Protein AF-I0JH22-F1 (afdb_monomer)

Organism: Halobacill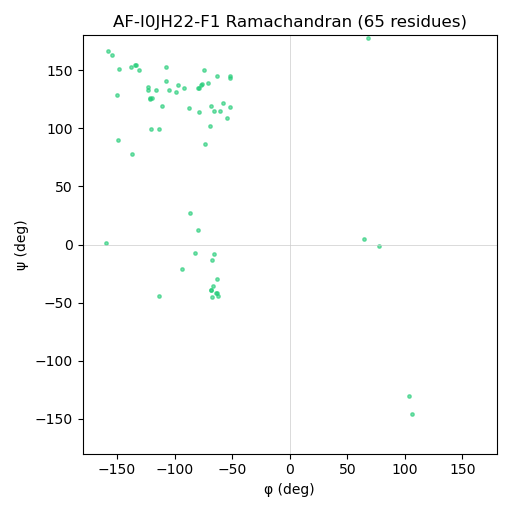us halophilus (strain ATCC 35676 / DSM 2266 / JCM 20832 / KCTC 3685 / LMG 17431 / NBRC 102448 / NCIMB 2269) (NCBI:txid866895)

Foldseek 3Di:
DQAAFADDDDDPVDDDAQFWKQKPPPGIGGNHYYDPVDDDHAGDGDDPDPVSDVVVDDDDIDMGTDD

InterPro domains:
  IPR010611 3D domain [PF06725] (12-66)
  IPR036908 RlpA-like domain superfamily [G3DSA:2.40.40.10] (10-61)
  IPR036908 RlpA-like domain superfamily [SSF50685] (12-48)
  IPR051933 Bacterial Resuscitation-promoting factor RpfB [PTHR39160] (11-66)
  IPR059180 YorM, 3D domain [cd14667] (11-66)

Solvent-accessible surface area (backbone atoms only — not comparable to full-atom values): 4346 Å² total; per-residue (Å²): 119,81,29,40,34,34,43,59,98,81,54,90,96,51,83,55,77,72,39,42,31,40,34,65,98,78,42,81,46,47,22,68,43,62,40,92,90,43,80,92,90,69,77,46,77,60,56,97,45,69,67,60,44,63,72,66,52,93,76,90,68,61,74,41,83,48,132

pLDDT: mean 73.35, std 16.13, range [33.34, 90.94]

Mean predicted aligned error: 7.18 Å

Radius of gyration: 11.59 Å; Cα contacts (8 Å, |Δi|>4): 112; chains: 1; bounding box: 21×24×31 Å

Secondary structure (DSSP, 8-state):
--------TT-TTS--TT-EEEETTTEEEE-----TT--SS------SSHHHHHHH-S----EEEE-

Nearest PDB structures (foldseek):
  1cr5-assembly2_B  TM=6.817E-01  e=9.092E-01  Saccharomyces cerevisiae
  1cr5-assembly3_C  TM=6.814E-01  e=1.032E+00  Saccharomyces cerevisiae
  1cr5-assembly1_A  TM=6.814E-01  e=1.099E+00  Saccharomyces cerevisiae
  7dg7-assembly1_A  TM=5.695E-01  e=4.143E+00  Methanopyrus kandleri AV19
  4fnq-assembly1_A  TM=3.549E-01  e=5.334E+00  Geobacillus stearothermophilus

Structure (mmCIF, N/CA/C/O backbone):
data_AF-I0JH22-F1
#
_entry.id   AF-I0JH22-F1
#
loop_
_atom_site.group_PDB
_atom_site.id
_atom_site.type_symbol
_atom_site.label_atom_id
_atom_site.label_alt_id
_atom_site.label_comp_id
_atom_site.label_asym_id
_atom_site.label_entity_id
_atom_site.label_seq_id
_atom_site.pdbx_PDB_ins_code
_atom_site.Cartn_x
_atom_site.Cartn_y
_atom_site.Cartn_z
_atom_site.occupancy
_atom_site.B_iso_or_equiv
_atom_site.auth_seq_id
_atom_site.auth_comp_id
_atom_site.auth_asym_id
_atom_site.auth_atom_id
_atom_site.pdbx_PDB_model_num
ATOM 1 N N . MET A 1 1 ? 9.220 5.661 0.400 1.00 35.91 1 MET A N 1
ATOM 2 C CA . MET A 1 1 ? 9.380 4.857 -0.830 1.00 35.91 1 MET A CA 1
ATOM 3 C C . MET A 1 1 ? 7.999 4.389 -1.228 1.00 35.91 1 MET A C 1
ATOM 5 O O . MET A 1 1 ? 7.248 4.048 -0.327 1.00 35.91 1 MET A O 1
ATOM 9 N N . VAL A 1 2 ? 7.619 4.486 -2.505 1.00 33.34 2 VAL A N 1
ATOM 10 C CA . VAL A 1 2 ? 6.271 4.096 -2.959 1.00 33.34 2 VAL A CA 1
ATOM 11 C C . VAL A 1 2 ? 6.007 2.679 -2.463 1.00 33.34 2 VAL A C 1
ATOM 13 O O . VAL A 1 2 ? 6.809 1.786 -2.727 1.00 33.34 2 VAL A O 1
ATOM 16 N N . GLY A 1 3 ? 4.978 2.517 -1.632 1.00 39.16 3 GLY A N 1
ATOM 17 C CA . GLY A 1 3 ? 4.712 1.257 -0.959 1.00 39.16 3 GLY A CA 1
ATOM 18 C C . GLY A 1 3 ? 4.475 0.168 -1.971 1.00 39.16 3 GLY A C 1
ATOM 19 O O . GLY A 1 3 ? 3.519 0.249 -2.737 1.00 39.16 3 GLY A O 1
ATOM 20 N N . GLY A 1 4 ? 5.382 -0.807 -1.990 1.00 42.50 4 GLY A N 1
ATOM 21 C CA . GLY A 1 4 ? 5.262 -1.981 -2.830 1.00 42.50 4 GLY A CA 1
ATOM 22 C C . GLY A 1 4 ? 3.916 -2.634 -2.563 1.00 42.50 4 GLY A C 1
ATOM 23 O O . GLY A 1 4 ? 3.687 -3.189 -1.495 1.00 42.50 4 GLY A O 1
ATOM 24 N N . CYS A 1 5 ? 3.007 -2.537 -3.528 1.00 47.44 5 CYS A N 1
ATOM 25 C CA . CYS A 1 5 ? 1.791 -3.328 -3.518 1.00 47.44 5 CYS A CA 1
ATOM 26 C C . CYS A 1 5 ? 2.191 -4.765 -3.888 1.00 47.44 5 CYS A C 1
ATOM 28 O O . CYS A 1 5 ? 2.184 -5.107 -5.063 1.00 47.44 5 CYS A O 1
ATOM 30 N N . TYR A 1 6 ? 2.600 -5.575 -2.910 1.00 52.62 6 TYR A N 1
ATOM 31 C CA . TYR A 1 6 ? 3.078 -6.947 -3.137 1.00 52.62 6 TYR A CA 1
ATOM 32 C C . TYR A 1 6 ? 1.961 -7.877 -3.604 1.00 52.62 6 TYR A C 1
ATOM 34 O O . TYR A 1 6 ? 1.048 -8.085 -2.813 1.00 52.62 6 TYR A O 1
ATOM 42 N N . TRP A 1 7 ? 2.045 -8.494 -4.794 1.00 54.22 7 TRP A N 1
ATOM 43 C CA . TRP A 1 7 ? 1.078 -9.523 -5.222 1.00 54.22 7 TRP A CA 1
ATOM 44 C C . TRP A 1 7 ? 1.633 -10.636 -6.144 1.00 54.22 7 TRP A C 1
ATOM 46 O O . TRP A 1 7 ? 2.598 -10.421 -6.862 1.00 54.22 7 TRP A O 1
ATOM 56 N N . ASP A 1 8 ? 1.027 -11.830 -6.050 1.00 48.88 8 ASP A N 1
ATOM 57 C CA . ASP A 1 8 ? 1.399 -13.153 -6.609 1.00 48.88 8 ASP A CA 1
ATOM 58 C C . ASP A 1 8 ? 1.696 -13.212 -8.131 1.00 48.88 8 ASP A C 1
ATOM 60 O O . ASP A 1 8 ? 1.052 -12.559 -8.948 1.00 48.88 8 ASP A O 1
ATOM 64 N N . ASN A 1 9 ? 2.654 -14.065 -8.507 1.00 46.25 9 ASN A N 1
ATOM 65 C CA . ASN A 1 9 ? 3.324 -14.162 -9.810 1.00 46.25 9 ASN A CA 1
ATOM 66 C C . ASN A 1 9 ? 2.589 -15.053 -10.842 1.00 46.25 9 ASN A C 1
ATOM 68 O O . ASN A 1 9 ? 3.237 -15.656 -11.698 1.00 46.25 9 ASN A O 1
ATOM 72 N N . GLY A 1 10 ? 1.259 -15.203 -10.767 1.00 47.66 10 GLY A N 1
ATOM 73 C CA . GLY A 1 10 ? 0.590 -16.218 -11.600 1.00 47.66 10 GLY A CA 1
ATOM 74 C C . GLY A 1 10 ? -0.907 -16.102 -11.876 1.00 47.66 10 GLY A C 1
ATOM 75 O O . GLY A 1 10 ? -1.431 -16.979 -12.560 1.00 47.66 10 GLY A O 1
ATOM 76 N N . ASN A 1 11 ? -1.613 -15.071 -11.399 1.00 58.44 11 ASN A N 1
ATOM 77 C CA . ASN A 1 11 ? -3.062 -14.950 -11.607 1.00 58.44 11 ASN A CA 1
ATOM 78 C C . ASN A 1 11 ? -3.423 -13.643 -12.354 1.00 58.44 11 ASN A C 1
ATOM 80 O O . ASN A 1 11 ? -3.044 -12.574 -11.885 1.00 58.44 11 ASN A O 1
ATOM 84 N N . PRO A 1 12 ? -4.147 -13.689 -13.493 1.00 54.12 12 PRO A N 1
ATOM 85 C CA . PRO A 1 12 ? -4.546 -12.498 -14.256 1.00 54.12 12 PRO A CA 1
ATOM 86 C C . PRO A 1 12 ? -5.557 -11.580 -13.543 1.00 54.12 12 PRO A C 1
ATOM 88 O O . PRO A 1 12 ? -5.718 -10.438 -13.959 1.00 54.12 12 PRO A O 1
ATOM 91 N N . ASP A 1 13 ?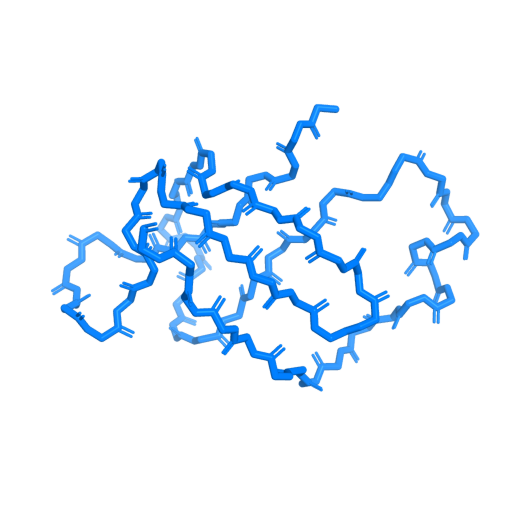 -6.192 -12.023 -12.452 1.00 61.19 13 ASP A N 1
ATOM 92 C CA . ASP A 1 13 ? -7.087 -11.195 -11.618 1.00 61.19 13 ASP A CA 1
ATOM 93 C C . ASP A 1 13 ? -6.330 -10.271 -10.634 1.00 61.19 13 ASP A C 1
ATOM 95 O O . ASP A 1 13 ? -6.907 -9.738 -9.677 1.00 61.19 13 ASP A O 1
ATOM 99 N N . VAL A 1 14 ? -5.017 -10.126 -10.820 1.00 67.81 14 VAL A N 1
ATOM 100 C CA . VAL A 1 14 ? -4.085 -9.452 -9.910 1.00 67.81 14 VAL A CA 1
ATOM 101 C C . VAL A 1 14 ? -3.634 -8.113 -10.484 1.00 67.81 14 VAL A C 1
ATOM 103 O O . VAL A 1 14 ? -3.584 -7.920 -11.694 1.00 67.81 14 VAL A O 1
ATOM 106 N N . ILE A 1 15 ? -3.284 -7.179 -9.594 1.00 71.31 15 ILE A N 1
ATOM 107 C CA . ILE A 1 15 ? -2.731 -5.878 -9.968 1.00 71.31 15 ILE A CA 1
ATOM 108 C C . ILE A 1 15 ? -1.358 -6.071 -10.626 1.00 71.31 15 ILE A C 1
ATOM 110 O O . ILE A 1 15 ? -0.432 -6.497 -9.933 1.00 71.31 15 ILE A O 1
ATOM 114 N N . PRO A 1 16 ? -1.180 -5.750 -11.924 1.00 72.00 16 PRO A N 1
ATOM 115 C CA . PRO A 1 16 ? 0.109 -5.920 -12.580 1.00 72.00 16 PRO A CA 1
ATOM 116 C C . PRO A 1 16 ? 1.177 -5.030 -11.944 1.00 72.00 16 PRO A C 1
ATOM 118 O O . PRO A 1 16 ? 0.903 -3.888 -11.563 1.00 72.00 16 PRO A O 1
ATOM 121 N N . LEU A 1 17 ? 2.419 -5.513 -11.884 1.00 75.12 17 LEU A N 1
ATOM 122 C CA . LEU A 1 17 ? 3.555 -4.663 -11.533 1.00 75.12 17 LEU A CA 1
ATOM 123 C C . LEU A 1 17 ? 3.589 -3.408 -12.412 1.00 75.12 17 LEU A C 1
ATOM 125 O O . LEU A 1 17 ? 3.304 -3.461 -13.607 1.00 75.12 17 LEU A O 1
ATOM 129 N N . ARG A 1 18 ? 3.994 -2.287 -11.812 1.00 74.31 18 ARG A N 1
ATOM 130 C CA . ARG A 1 18 ? 4.058 -0.946 -12.413 1.00 74.31 18 ARG A CA 1
ATOM 131 C C . ARG A 1 18 ? 2.711 -0.340 -12.818 1.00 74.31 18 ARG A C 1
ATOM 133 O O . ARG A 1 18 ? 2.714 0.759 -13.362 1.00 74.31 18 ARG A O 1
ATOM 140 N N . SER A 1 19 ? 1.583 -0.992 -12.533 1.00 77.69 19 SER A N 1
ATOM 141 C CA . SER A 1 19 ? 0.265 -0.378 -12.726 1.00 77.69 19 SER A CA 1
ATOM 142 C C . SER A 1 19 ? -0.039 0.662 -11.644 1.00 77.69 19 SER A C 1
ATOM 144 O O . SER A 1 19 ? 0.427 0.561 -10.501 1.00 77.69 19 SER A O 1
ATOM 146 N N . CYS A 1 20 ? -0.825 1.668 -12.025 1.00 83.00 20 CYS A N 1
ATOM 147 C CA . CYS A 1 20 ? -1.353 2.685 -11.129 1.00 83.00 20 CYS A CA 1
ATOM 148 C C . CYS A 1 20 ? -2.726 2.248 -10.615 1.00 83.00 20 CYS A C 1
ATOM 150 O O . CYS A 1 20 ? -3.594 1.818 -11.374 1.00 83.00 20 CYS A O 1
ATOM 152 N N . VAL A 1 21 ? -2.946 2.388 -9.313 1.00 85.62 21 VAL A N 1
ATOM 153 C CA . VAL A 1 21 ? -4.233 2.094 -8.685 1.00 85.62 21 VAL A CA 1
ATOM 154 C C . VAL A 1 21 ? -4.643 3.214 -7.745 1.00 85.62 21 VAL A C 1
ATOM 156 O O . VAL A 1 21 ? -3.811 3.932 -7.189 1.00 85.62 21 VAL A O 1
ATOM 159 N N . TRP A 1 22 ? -5.947 3.342 -7.537 1.00 88.44 22 TRP A N 1
ATOM 160 C CA . TRP A 1 22 ? -6.512 4.138 -6.459 1.00 88.44 22 TRP A CA 1
ATOM 161 C C . TRP A 1 22 ? -7.029 3.219 -5.356 1.00 88.44 22 TRP A C 1
ATOM 163 O O . TRP A 1 22 ? -7.748 2.255 -5.626 1.00 88.44 22 TRP A O 1
ATOM 173 N N . ILE A 1 23 ? -6.689 3.536 -4.112 1.00 88.44 23 ILE A N 1
ATOM 174 C CA . ILE A 1 23 ? -7.024 2.745 -2.931 1.00 88.44 23 ILE A CA 1
ATOM 175 C C . ILE A 1 23 ? -7.831 3.609 -1.969 1.00 88.44 23 ILE A C 1
ATOM 177 O O . ILE A 1 23 ? -7.407 4.696 -1.567 1.00 88.44 23 ILE A O 1
ATOM 181 N N . GLU A 1 24 ? -8.998 3.11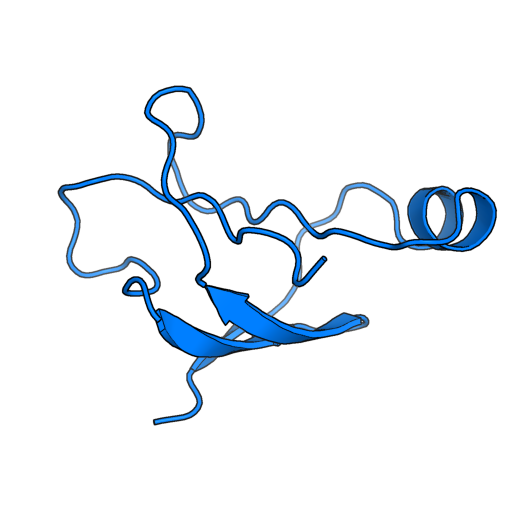1 -1.576 1.00 89.38 24 GLU A N 1
ATOM 182 C CA . GLU A 1 24 ? -9.904 3.813 -0.675 1.00 89.38 24 GLU A CA 1
ATOM 183 C C . GLU A 1 24 ? -9.232 4.147 0.666 1.00 89.38 24 GLU A C 1
ATOM 185 O O . GLU A 1 24 ? -8.742 3.278 1.388 1.00 89.38 24 GLU A O 1
ATOM 190 N N . GLY A 1 25 ? -9.203 5.442 0.992 1.00 87.94 25 GLY A N 1
ATOM 191 C CA . GLY A 1 25 ? -8.591 5.963 2.215 1.00 87.94 25 GLY A CA 1
ATOM 192 C C . GLY A 1 25 ? -7.061 6.067 2.199 1.00 87.94 25 GLY A C 1
ATOM 193 O O . GLY A 1 25 ? -6.506 6.514 3.196 1.00 87.94 25 GLY A O 1
ATOM 194 N N . TYR A 1 26 ? -6.387 5.672 1.113 1.00 88.12 26 TYR A N 1
ATOM 195 C CA . TYR A 1 26 ? -4.941 5.875 0.922 1.00 88.12 26 TYR A CA 1
ATOM 196 C C . TYR A 1 26 ? -4.657 6.847 -0.229 1.00 88.12 26 TYR A C 1
ATOM 198 O O . TYR A 1 26 ? -3.860 7.768 -0.080 1.00 88.12 26 TYR A O 1
ATOM 206 N N . GLY A 1 27 ? -5.356 6.691 -1.356 1.00 88.25 27 GLY A N 1
ATOM 207 C CA . GLY A 1 27 ? -5.154 7.489 -2.563 1.00 88.25 27 GLY A CA 1
ATOM 208 C C . GLY A 1 27 ? -4.437 6.707 -3.661 1.00 88.25 27 GLY A C 1
ATOM 209 O O . GLY A 1 27 ? -4.673 5.513 -3.832 1.00 88.25 27 GLY A O 1
ATOM 210 N N . TYR A 1 28 ? -3.602 7.396 -4.438 1.00 87.44 28 TYR A N 1
ATOM 211 C CA . TYR A 1 28 ? -2.893 6.813 -5.576 1.00 87.44 28 TYR A CA 1
ATOM 212 C C . TYR A 1 28 ? -1.679 5.997 -5.124 1.00 87.44 28 TYR A C 1
ATOM 214 O O . TYR A 1 28 ? -0.886 6.454 -4.300 1.00 87.44 28 TYR A O 1
ATOM 222 N N . ALA A 1 29 ? -1.515 4.810 -5.700 1.00 84.19 29 ALA A N 1
ATOM 223 C CA . ALA A 1 29 ? -0.378 3.931 -5.468 1.00 84.19 29 ALA A CA 1
ATOM 224 C C . ALA A 1 29 ? 0.099 3.308 -6.785 1.00 84.19 29 ALA A C 1
ATOM 226 O O . ALA A 1 29 ? -0.683 3.128 -7.717 1.00 84.19 29 ALA A O 1
ATOM 227 N N . VAL A 1 30 ? 1.385 2.960 -6.841 1.00 82.38 30 VAL A N 1
ATOM 228 C CA . VAL A 1 30 ? 1.979 2.213 -7.956 1.00 82.38 30 VAL A CA 1
ATOM 229 C C . VAL A 1 30 ? 2.454 0.869 -7.430 1.00 82.38 30 VAL A C 1
ATOM 231 O O . VAL A 1 30 ? 3.133 0.809 -6.401 1.00 82.38 30 VAL A O 1
ATOM 234 N N . ALA A 1 31 ? 2.125 -0.208 -8.138 1.00 78.81 31 ALA A N 1
ATOM 235 C CA . ALA A 1 31 ? 2.594 -1.541 -7.784 1.00 78.81 31 ALA A CA 1
ATOM 236 C C . ALA A 1 31 ? 4.109 -1.663 -8.019 1.00 78.81 31 ALA A C 1
ATOM 238 O O . ALA A 1 31 ? 4.569 -1.775 -9.153 1.00 78.81 31 ALA A O 1
ATOM 239 N N . GLY A 1 32 ? 4.893 -1.586 -6.942 1.00 73.62 32 GLY A N 1
ATOM 240 C CA . GLY A 1 32 ? 6.356 -1.541 -7.015 1.00 73.62 32 GLY A CA 1
ATOM 241 C C . GLY A 1 32 ? 7.079 -2.885 -6.901 1.00 73.62 32 GLY A C 1
ATOM 242 O O . GLY A 1 32 ? 8.231 -2.956 -7.317 1.00 73.62 32 GLY A O 1
ATOM 243 N N . ASP A 1 33 ? 6.449 -3.922 -6.339 1.00 65.62 33 ASP A N 1
ATOM 244 C CA . ASP A 1 33 ? 7.116 -5.196 -6.036 1.00 65.62 33 ASP A CA 1
ATOM 245 C C . ASP A 1 33 ? 6.119 -6.366 -5.910 1.00 65.62 33 ASP A C 1
ATOM 247 O O . ASP A 1 33 ? 4.914 -6.149 -5.804 1.00 65.62 33 ASP A O 1
ATOM 251 N N . THR A 1 34 ? 6.618 -7.603 -5.908 1.00 68.69 34 THR A N 1
ATOM 252 C CA . THR A 1 34 ? 5.865 -8.848 -5.666 1.00 68.69 34 THR A CA 1
ATOM 253 C C . THR A 1 34 ? 6.594 -9.702 -4.633 1.00 68.69 34 THR A C 1
ATOM 255 O O . THR A 1 34 ? 7.818 -9.672 -4.562 1.00 68.69 34 THR A O 1
ATOM 258 N N . GLY A 1 35 ? 5.880 -10.503 -3.842 1.00 59.69 35 GLY A N 1
ATOM 259 C CA . GLY A 1 35 ? 6.518 -11.374 -2.851 1.00 59.69 35 GLY A CA 1
ATOM 260 C C . GLY A 1 35 ? 5.724 -12.647 -2.595 1.00 59.69 35 GLY A C 1
ATOM 261 O O . GLY A 1 35 ? 4.543 -12.583 -2.268 1.00 59.69 35 GLY A O 1
ATOM 262 N N . GLY A 1 36 ? 6.381 -13.808 -2.678 1.00 55.56 36 GLY A N 1
ATOM 263 C CA . GLY A 1 36 ? 5.728 -15.125 -2.573 1.00 55.56 36 GLY A CA 1
ATOM 264 C C . GLY A 1 36 ? 5.116 -15.461 -1.203 1.00 55.56 36 GLY A C 1
ATOM 265 O O . GLY A 1 36 ? 4.413 -16.456 -1.070 1.00 55.56 36 GLY A O 1
ATOM 266 N N . ALA A 1 37 ? 5.359 -14.642 -0.174 1.00 57.75 37 ALA A N 1
ATOM 267 C CA . ALA A 1 37 ? 4.731 -14.790 1.143 1.00 57.75 37 ALA A CA 1
ATOM 268 C C . ALA A 1 37 ? 3.316 -14.177 1.217 1.00 57.75 37 ALA A C 1
ATOM 270 O O . ALA A 1 37 ? 2.629 -14.321 2.232 1.00 57.75 37 ALA A O 1
ATOM 271 N N . ILE A 1 38 ? 2.879 -13.473 0.168 1.00 55.38 38 ILE A N 1
ATOM 272 C CA . ILE A 1 38 ? 1.604 -12.760 0.111 1.00 55.38 38 ILE A CA 1
ATOM 273 C C . ILE A 1 38 ? 0.699 -13.440 -0.935 1.00 55.38 38 ILE A C 1
ATOM 275 O O . ILE A 1 38 ? 0.823 -13.219 -2.133 1.00 55.38 38 ILE A O 1
ATOM 279 N N . ASN A 1 39 ? -0.217 -14.285 -0.443 1.00 55.84 39 ASN A N 1
ATOM 280 C CA . ASN A 1 39 ? -1.181 -15.068 -1.233 1.00 55.84 39 ASN A CA 1
ATOM 281 C C . ASN A 1 39 ? -2.613 -14.502 -1.080 1.00 55.84 39 ASN A C 1
ATOM 283 O O . ASN A 1 39 ? -3.001 -14.119 0.028 1.00 55.84 39 ASN A O 1
ATOM 287 N N . GLY A 1 40 ? -3.421 -14.453 -2.154 1.00 62.38 40 GLY A N 1
ATOM 288 C CA . GLY A 1 40 ? -4.801 -13.909 -2.153 1.00 62.38 40 GLY A CA 1
ATOM 289 C C . GLY A 1 40 ? -5.038 -12.500 -2.759 1.00 62.38 40 GLY A C 1
ATOM 290 O O . GLY A 1 40 ? -4.697 -12.249 -3.905 1.00 62.38 40 GLY A O 1
ATOM 291 N N . LYS A 1 41 ? -5.731 -11.603 -2.031 1.00 69.75 41 LYS A N 1
ATOM 292 C CA . LYS A 1 41 ? -6.085 -10.216 -2.442 1.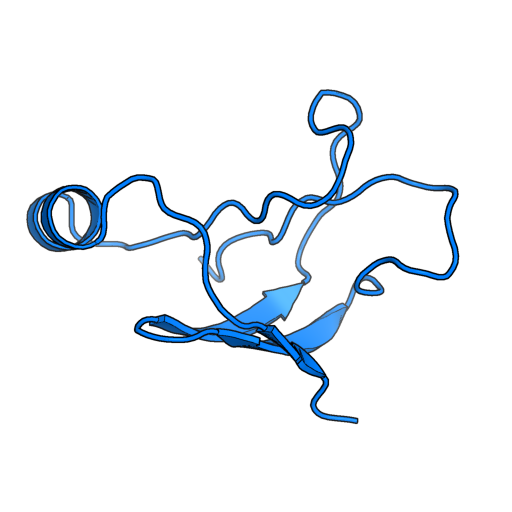00 69.75 41 LYS A CA 1
ATOM 293 C C . LYS A 1 41 ? -5.858 -9.225 -1.284 1.00 69.75 41 LYS A C 1
ATOM 295 O O . LYS A 1 41 ? -6.786 -8.865 -0.567 1.00 69.75 41 LYS A O 1
ATOM 300 N N . ARG A 1 42 ? -4.613 -8.843 -1.021 1.00 74.62 42 ARG A N 1
ATOM 301 C CA . ARG A 1 42 ? -4.149 -8.192 0.225 1.00 74.62 42 ARG A CA 1
ATOM 302 C C . ARG A 1 42 ? -2.958 -7.223 0.017 1.00 74.62 42 ARG A C 1
ATOM 304 O O . ARG A 1 42 ? -1.788 -7.554 0.114 1.00 74.62 42 ARG A O 1
ATOM 311 N N . ILE A 1 43 ? -3.229 -5.964 -0.251 1.00 75.88 43 ILE A N 1
ATOM 312 C CA . ILE A 1 43 ? -2.168 -4.987 -0.535 1.00 75.88 43 ILE A CA 1
ATOM 313 C C . ILE A 1 43 ? -1.457 -4.576 0.763 1.00 75.88 43 ILE A C 1
ATOM 315 O O . ILE A 1 43 ? -2.123 -4.370 1.779 1.00 75.88 43 ILE A O 1
ATOM 319 N N . ASP A 1 44 ? -0.127 -4.454 0.730 1.00 76.81 44 ASP A N 1
ATOM 320 C CA . ASP A 1 44 ? 0.624 -3.749 1.773 1.00 76.81 44 ASP A CA 1
ATOM 321 C C . ASP A 1 44 ? 0.906 -2.321 1.313 1.00 76.81 44 ASP A C 1
ATOM 323 O O . ASP A 1 44 ? 1.239 -2.083 0.151 1.00 76.81 44 ASP A O 1
ATOM 327 N N . LEU A 1 45 ? 0.732 -1.365 2.218 1.00 79.75 45 LEU A N 1
ATOM 328 C CA . LEU A 1 45 ? 0.842 0.055 1.912 1.00 79.75 45 LEU A CA 1
ATOM 329 C C . LEU A 1 45 ? 1.946 0.663 2.752 1.00 79.75 45 LEU A C 1
ATOM 331 O O . LEU A 1 45 ? 1.921 0.599 3.980 1.00 79.75 45 LEU A O 1
ATOM 335 N N . PHE A 1 46 ? 2.888 1.323 2.087 1.00 82.69 46 PHE A N 1
ATOM 336 C CA . PHE A 1 46 ? 3.861 2.141 2.790 1.00 82.69 46 PHE A CA 1
ATOM 337 C C . PHE A 1 46 ? 3.218 3.470 3.158 1.00 82.69 46 PHE A C 1
ATOM 339 O O . PHE A 1 46 ? 2.895 4.290 2.294 1.00 82.69 46 PHE A O 1
ATOM 346 N N . VAL A 1 47 ? 3.071 3.679 4.456 1.00 82.75 47 VAL A N 1
ATOM 347 C CA . VAL A 1 47 ? 2.708 4.958 5.049 1.00 82.75 47 VAL A CA 1
ATOM 348 C C . VAL A 1 47 ? 3.949 5.443 5.809 1.00 82.75 47 VAL A C 1
ATOM 350 O O . VAL A 1 47 ? 4.412 4.724 6.693 1.00 82.75 47 VAL A O 1
ATOM 353 N N . PRO A 1 48 ? 4.537 6.604 5.459 1.00 82.06 48 PRO A N 1
ATOM 354 C CA . PRO A 1 48 ? 5.777 7.074 6.083 1.00 82.06 48 PRO A CA 1
ATOM 355 C C . PRO A 1 48 ? 5.639 7.357 7.582 1.00 82.06 48 PRO A C 1
ATOM 357 O O . PRO A 1 48 ? 6.612 7.239 8.321 1.00 82.06 48 PRO A O 1
ATOM 360 N N . ASP A 1 49 ? 4.441 7.750 8.011 1.00 88.25 49 ASP A N 1
ATOM 361 C CA . ASP A 1 49 ? 4.145 8.098 9.392 1.00 88.25 49 ASP A CA 1
ATOM 362 C C . ASP A 1 49 ? 3.470 6.938 10.140 1.00 88.25 49 ASP A C 1
ATOM 364 O O . ASP A 1 49 ? 2.505 6.327 9.670 1.00 88.25 49 ASP A O 1
ATOM 368 N N . LYS A 1 50 ? 3.984 6.635 11.335 1.00 87.56 50 LYS A N 1
ATOM 369 C CA . LYS A 1 50 ? 3.522 5.499 12.140 1.00 87.56 50 LYS A CA 1
ATOM 370 C C . LYS A 1 50 ? 2.104 5.710 12.669 1.00 87.56 50 LYS A C 1
ATOM 372 O O . LYS A 1 50 ? 1.334 4.751 12.710 1.00 87.56 50 LYS A O 1
ATOM 377 N N . GLU A 1 51 ? 1.753 6.923 13.086 1.00 90.94 51 GLU A N 1
ATOM 378 C CA . GLU A 1 51 ? 0.416 7.215 13.615 1.00 90.94 51 GLU A CA 1
ATOM 379 C C . GLU A 1 51 ? -0.640 7.125 12.512 1.00 90.94 51 GLU A C 1
ATOM 381 O O . GLU A 1 51 ? -1.708 6.542 12.721 1.00 90.94 51 GLU A O 1
ATOM 386 N N . GLN A 1 52 ? -0.317 7.594 11.307 1.00 87.00 52 GLN A N 1
ATOM 387 C CA . GLN A 1 52 ? -1.148 7.426 10.116 1.00 87.00 52 GLN A CA 1
ATOM 388 C C . GLN A 1 52 ? -1.303 5.950 9.739 1.00 87.00 52 GLN A C 1
ATOM 390 O O . GLN A 1 52 ? -2.413 5.517 9.431 1.00 87.00 52 GLN A O 1
ATOM 395 N N . ALA A 1 53 ? -0.233 5.151 9.815 1.00 87.81 53 ALA A N 1
ATOM 396 C CA . ALA A 1 53 ? -0.302 3.713 9.552 1.00 87.81 53 ALA A CA 1
ATOM 397 C C . ALA A 1 53 ? -1.231 2.993 10.547 1.00 87.81 53 ALA A C 1
ATOM 399 O O . ALA A 1 53 ? -2.072 2.180 10.151 1.00 87.81 53 ALA A O 1
ATOM 400 N N . LEU A 1 54 ? -1.113 3.322 11.838 1.00 89.81 54 LEU A N 1
ATOM 401 C CA . LEU A 1 54 ? -1.975 2.784 12.894 1.00 89.81 54 LEU A CA 1
ATOM 402 C C . LEU A 1 54 ? -3.433 3.217 12.710 1.00 89.81 54 LEU A C 1
ATOM 404 O O . LEU A 1 54 ? -4.331 2.388 12.843 1.00 89.81 54 LEU A O 1
ATOM 408 N N . SER A 1 55 ? -3.658 4.482 12.351 1.00 90.94 55 SER A N 1
ATOM 409 C CA . SER A 1 55 ? -4.993 5.035 12.093 1.00 90.94 55 SER A CA 1
ATOM 410 C C . SER A 1 55 ? -5.647 4.420 10.856 1.00 90.94 55 SER A C 1
ATOM 412 O O . SER A 1 55 ? -6.859 4.205 10.833 1.00 90.94 55 SER A O 1
ATOM 414 N N . PHE A 1 56 ? -4.864 4.103 9.820 1.00 89.50 56 PHE A N 1
ATOM 415 C CA . PHE A 1 56 ? -5.373 3.423 8.633 1.00 89.50 56 PHE A CA 1
ATOM 4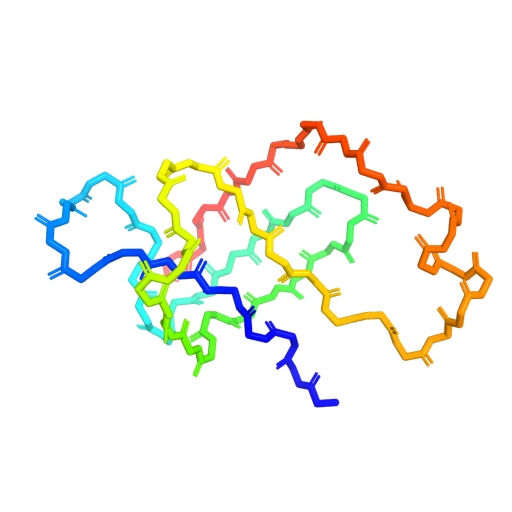16 C C . PHE A 1 56 ? -5.805 1.987 8.953 1.00 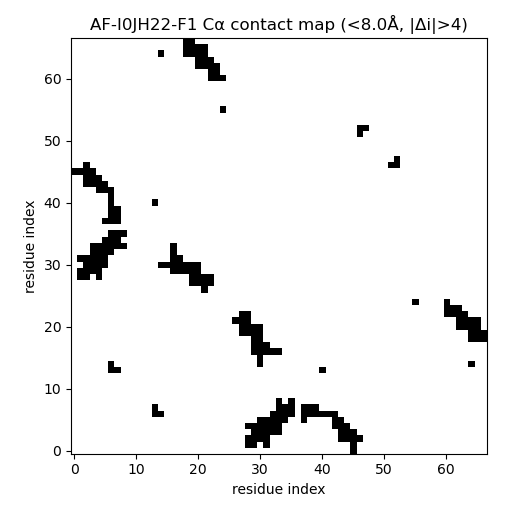89.50 56 PHE A C 1
ATOM 418 O O . PHE A 1 56 ? -6.898 1.577 8.543 1.00 89.50 56 PHE A O 1
ATOM 425 N N . GLY A 1 57 ? -4.969 1.265 9.708 1.00 89.69 57 GLY A N 1
ATOM 426 C CA . GLY A 1 57 ? -5.237 -0.077 10.215 1.00 89.69 57 GLY A CA 1
ATOM 427 C C . GLY A 1 57 ? -5.303 -1.168 9.138 1.00 89.69 57 GLY A C 1
ATOM 428 O O . GLY A 1 57 ? -5.191 -0.925 7.938 1.00 89.69 57 GLY A O 1
ATOM 429 N N . ARG A 1 58 ? -5.503 -2.418 9.572 1.00 89.75 58 ARG A N 1
ATOM 430 C CA . ARG A 1 58 ? -5.756 -3.550 8.664 1.00 89.75 58 ARG A CA 1
ATOM 431 C C . ARG A 1 58 ? -7.246 -3.641 8.378 1.00 89.75 58 ARG A C 1
ATOM 433 O O . ARG A 1 58 ? -8.028 -3.888 9.291 1.00 89.75 58 ARG A O 1
ATOM 440 N N . LYS A 1 59 ? -7.633 -3.479 7.117 1.00 88.94 59 LYS A N 1
ATO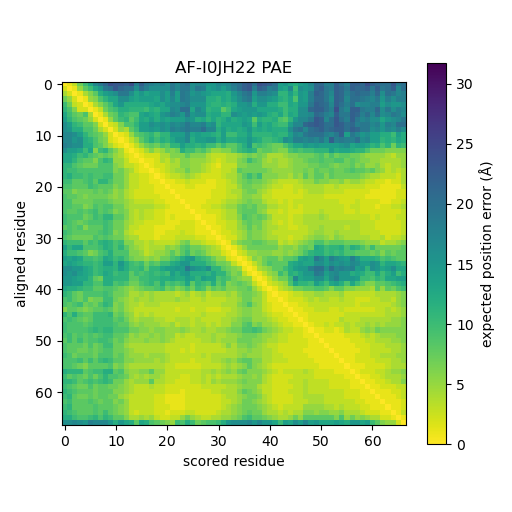M 441 C CA . LYS A 1 59 ? -9.035 -3.534 6.695 1.00 88.94 59 LYS A CA 1
ATOM 442 C C . LYS A 1 59 ? -9.155 -3.938 5.232 1.00 88.94 59 LYS A C 1
ATOM 444 O O . LYS A 1 59 ? -8.189 -3.862 4.477 1.00 88.94 59 LYS A O 1
ATOM 449 N N . GLN A 1 60 ? -10.351 -4.361 4.845 1.00 89.88 60 GLN A N 1
ATOM 450 C CA . GLN A 1 60 ? -10.696 -4.511 3.437 1.00 89.88 60 GLN A CA 1
ATOM 451 C C . GLN A 1 60 ? -11.034 -3.132 2.870 1.00 89.88 60 GLN A C 1
ATOM 453 O O . GLN A 1 60 ? -11.742 -2.357 3.511 1.00 89.88 60 GLN A O 1
ATOM 458 N N . VAL A 1 61 ? -10.508 -2.831 1.688 1.00 89.12 61 VAL A N 1
ATOM 459 C CA . VAL A 1 61 ? -10.700 -1.550 0.999 1.00 89.12 61 VAL A CA 1
ATOM 460 C C . VAL A 1 61 ? -11.033 -1.795 -0.461 1.00 89.12 61 VAL A C 1
ATOM 462 O O . VAL A 1 61 ? -10.651 -2.823 -1.029 1.00 89.12 61 VAL A O 1
ATOM 465 N N . LYS A 1 62 ? -11.721 -0.839 -1.085 1.00 89.38 62 LYS A N 1
ATOM 466 C CA . LYS A 1 62 ? -11.898 -0.847 -2.537 1.00 89.38 62 LYS A CA 1
ATOM 467 C C . LYS A 1 62 ? -10.627 -0.378 -3.232 1.00 89.38 62 LYS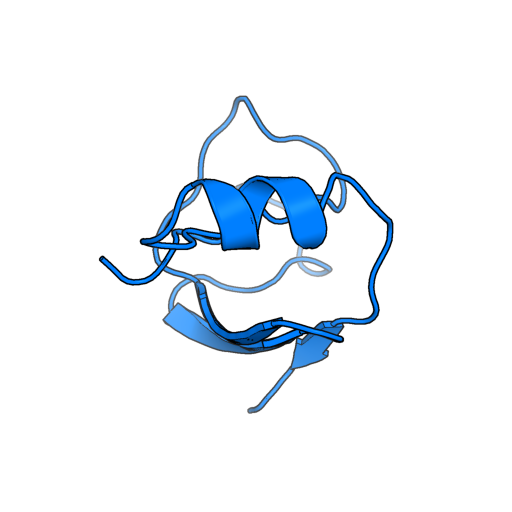 A C 1
ATOM 469 O O . LYS A 1 62 ? -10.018 0.617 -2.841 1.00 89.38 62 LYS A O 1
ATOM 474 N N . VAL A 1 63 ? -10.280 -1.083 -4.3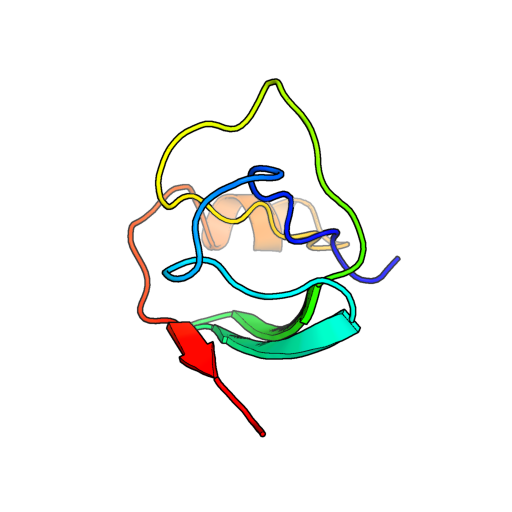02 1.00 86.06 63 VAL A N 1
ATOM 475 C CA . VAL A 1 63 ? -9.145 -0.775 -5.171 1.00 86.06 63 VAL A CA 1
ATOM 476 C C . VAL A 1 63 ? -9.673 -0.603 -6.583 1.00 86.06 63 VAL A C 1
ATOM 478 O O . VAL A 1 63 ? -10.523 -1.377 -7.025 1.00 86.06 63 VAL A O 1
ATOM 481 N N . LYS A 1 64 ? -9.201 0.431 -7.273 1.00 86.62 64 LYS A N 1
ATOM 482 C CA . LYS A 1 64 ? -9.556 0.718 -8.661 1.00 86.62 64 LYS A CA 1
ATOM 483 C C . LYS A 1 64 ? -8.297 0.774 -9.503 1.00 86.62 64 LYS A C 1
ATOM 485 O O . LYS A 1 64 ? -7.345 1.448 -9.120 1.00 86.62 64 LYS A O 1
ATOM 490 N N . PHE A 1 65 ? -8.332 0.101 -10.643 1.00 82.31 65 PHE A N 1
ATOM 491 C CA . PHE A 1 65 ? -7.320 0.241 -11.677 1.00 82.31 65 PHE A CA 1
ATOM 492 C C . PHE A 1 65 ? -7.440 1.600 -12.349 1.00 82.31 65 PHE A C 1
ATOM 494 O O . PHE A 1 65 ? -8.546 2.102 -12.561 1.00 82.31 65 PHE A O 1
ATOM 501 N N . LEU A 1 66 ? -6.289 2.197 -12.614 1.00 78.62 66 LEU A N 1
ATOM 502 C CA . LEU A 1 66 ? -6.151 3.418 -13.380 1.00 78.62 66 LEU A CA 1
ATOM 503 C C . LEU A 1 66 ? -5.272 3.022 -14.560 1.00 78.62 66 LEU A C 1
ATOM 505 O O . LEU A 1 66 ? -4.072 2.820 -14.376 1.00 78.62 66 LEU A O 1
ATOM 509 N N . ASP A 1 67 ? -5.917 2.777 -15.697 1.00 61.75 67 ASP A N 1
ATOM 510 C CA . ASP A 1 67 ? -5.248 2.382 -16.941 1.00 61.75 67 ASP A CA 1
ATOM 511 C C . ASP A 1 67 ? -4.156 3.383 -17.357 1.00 61.75 67 ASP A C 1
ATOM 513 O O . ASP A 1 67 ? -4.356 4.609 -17.161 1.00 61.75 67 ASP A O 1
#

Sequence (67 aa):
MVGGCYWDNGNPDVIPLRSCVWIEGYGYAVAGDTGGAINGKRIDLFVPDKEQALSFGRKQVKVKFLD